Protein AF-A0A821UBN2-F1 (afdb_monomer_lite)

Structure (mmCIF, N/CA/C/O backbone):
data_AF-A0A821UBN2-F1
#
_entry.id   AF-A0A821UBN2-F1
#
loop_
_atom_site.group_PDB
_atom_site.id
_atom_site.type_symbol
_atom_site.label_atom_id
_atom_site.label_alt_id
_atom_site.label_comp_id
_atom_site.label_asym_id
_atom_site.label_entity_id
_atom_site.label_seq_id
_atom_site.pdbx_PDB_ins_code
_atom_site.Cartn_x
_atom_site.Cartn_y
_atom_site.Cartn_z
_atom_site.occupancy
_atom_site.B_iso_or_equiv
_atom_site.auth_seq_id
_atom_site.auth_comp_id
_atom_site.auth_asym_id
_atom_site.auth_atom_id
_atom_site.pdbx_PDB_model_num
ATOM 1 N N . TYR A 1 1 ? -3.348 1.747 9.091 1.00 92.06 1 TYR A N 1
ATOM 2 C CA . TYR A 1 1 ? -2.817 2.633 8.043 1.00 92.06 1 TYR A CA 1
ATOM 3 C C . TYR A 1 1 ? -1.815 3.572 8.682 1.00 92.06 1 TYR A C 1
ATOM 5 O O . TYR A 1 1 ? -2.119 4.107 9.744 1.00 92.06 1 TYR A O 1
ATOM 13 N N . ASN A 1 2 ? -0.633 3.715 8.091 1.00 94.56 2 ASN A N 1
ATOM 14 C CA . ASN A 1 2 ? 0.382 4.669 8.510 1.00 94.56 2 ASN A CA 1
ATOM 15 C C . ASN A 1 2 ? 0.427 5.822 7.487 1.00 94.56 2 ASN A C 1
ATOM 17 O O . ASN A 1 2 ? 0.835 5.602 6.347 1.00 94.56 2 ASN A O 1
ATOM 21 N N . PRO A 1 3 ? 0.013 7.046 7.860 1.00 91.19 3 PRO A N 1
ATOM 22 C CA . PRO A 1 3 ? -0.024 8.173 6.932 1.00 91.19 3 PRO A CA 1
ATOM 23 C C . PRO A 1 3 ? 1.365 8.691 6.534 1.00 91.19 3 PRO A C 1
ATOM 25 O O . PRO A 1 3 ? 1.468 9.365 5.513 1.00 91.19 3 PRO A O 1
ATOM 28 N N . GLN A 1 4 ? 2.419 8.390 7.303 1.00 93.38 4 GLN A N 1
ATOM 29 C CA . GLN A 1 4 ? 3.774 8.880 7.026 1.00 93.38 4 GLN A CA 1
ATOM 30 C C . GLN A 1 4 ? 4.398 8.190 5.811 1.00 93.38 4 GLN A C 1
ATOM 32 O O . GLN A 1 4 ? 5.033 8.842 4.989 1.00 93.38 4 GLN A O 1
ATOM 37 N N . ASP A 1 5 ? 4.205 6.876 5.692 1.00 95.19 5 ASP A N 1
ATOM 38 C CA . ASP A 1 5 ? 4.785 6.059 4.620 1.00 95.19 5 ASP A CA 1
ATOM 39 C C . ASP A 1 5 ? 3.734 5.546 3.615 1.00 95.19 5 ASP A C 1
ATOM 41 O O . ASP A 1 5 ? 4.088 5.063 2.540 1.00 95.19 5 ASP A O 1
ATOM 45 N N . GLY A 1 6 ? 2.441 5.699 3.923 1.00 95.94 6 GLY A N 1
ATOM 46 C CA . GLY A 1 6 ? 1.330 5.230 3.097 1.00 95.94 6 GLY A CA 1
ATOM 47 C C . GLY A 1 6 ? 1.045 3.731 3.224 1.00 95.94 6 GLY A C 1
ATOM 48 O O . GLY A 1 6 ? 0.273 3.201 2.432 1.00 95.94 6 GLY A O 1
ATOM 49 N N . SER A 1 7 ? 1.641 3.026 4.187 1.00 97.56 7 SER A N 1
ATOM 50 C CA . SER A 1 7 ? 1.453 1.582 4.353 1.00 97.56 7 SER A CA 1
ATOM 51 C C . SER A 1 7 ? 0.153 1.222 5.079 1.00 97.56 7 SER A C 1
ATOM 53 O O . SER A 1 7 ? -0.326 1.916 5.984 1.00 97.56 7 SER A O 1
ATOM 55 N N . ILE A 1 8 ? -0.414 0.066 4.740 1.00 98.00 8 ILE A N 1
ATOM 56 C CA . ILE A 1 8 ? -1.434 -0.605 5.555 1.00 98.00 8 ILE A CA 1
ATOM 57 C C . ILE A 1 8 ? -0.763 -1.816 6.191 1.00 98.00 8 ILE A C 1
ATOM 59 O O . ILE A 1 8 ? -0.215 -2.655 5.486 1.00 98.00 8 ILE A O 1
ATOM 63 N N . ARG A 1 9 ? -0.787 -1.893 7.524 1.00 97.94 9 ARG A N 1
ATOM 64 C CA . ARG A 1 9 ? -0.078 -2.923 8.288 1.00 97.94 9 ARG A CA 1
ATOM 65 C C . ARG A 1 9 ? -1.055 -3.827 9.020 1.00 97.94 9 ARG A C 1
ATOM 67 O O . ARG A 1 9 ? -1.983 -3.336 9.669 1.00 97.94 9 ARG A O 1
ATOM 74 N N . SER A 1 10 ? -0.824 -5.128 8.933 1.00 97.75 10 SER A N 1
ATOM 75 C CA . SER A 1 10 ? -1.543 -6.127 9.711 1.00 97.75 10 SER A CA 1
ATOM 76 C C . SER A 1 10 ? -1.179 -5.990 11.188 1.00 97.75 10 SER A C 1
ATOM 78 O O . SER A 1 10 ? -0.004 -6.010 11.552 1.00 97.75 10 SER A O 1
ATOM 80 N N . LYS A 1 11 ? -2.182 -5.885 12.067 1.00 97.19 11 LYS A N 1
ATOM 81 C CA . LYS A 1 11 ? -1.948 -5.888 13.523 1.00 97.19 11 LYS A CA 1
ATOM 82 C C . LYS A 1 11 ? -1.458 -7.242 14.043 1.00 97.19 11 LYS A C 1
ATOM 84 O O . LYS A 1 11 ? -0.873 -7.281 15.116 1.00 97.19 11 LYS A O 1
ATOM 89 N N . LEU A 1 12 ? -1.706 -8.325 13.305 1.00 97.75 12 LEU A N 1
ATOM 90 C CA . LEU A 1 12 ? -1.350 -9.680 13.724 1.00 97.75 12 LEU A CA 1
ATOM 91 C C . LEU A 1 12 ? 0.169 -9.898 13.735 1.00 97.75 12 LEU A C 1
ATOM 93 O O . LEU A 1 12 ? 0.683 -10.549 14.635 1.00 97.75 12 LEU A O 1
ATOM 97 N N . ASN A 1 13 ? 0.874 -9.373 12.732 1.00 97.62 13 ASN A N 1
ATOM 98 C CA . ASN A 1 13 ? 2.291 -9.673 12.503 1.00 97.62 13 ASN A CA 1
ATOM 99 C C . ASN A 1 13 ? 3.133 -8.455 12.077 1.00 97.62 13 ASN A C 1
ATOM 101 O O . ASN A 1 13 ? 4.316 -8.602 11.794 1.00 97.62 13 ASN A O 1
ATOM 105 N N . GLY A 1 14 ? 2.544 -7.258 12.001 1.00 97.38 14 GLY A N 1
ATOM 106 C CA . GLY A 1 14 ? 3.247 -6.025 11.636 1.00 97.38 14 GLY A CA 1
ATOM 107 C C . GLY A 1 14 ? 3.613 -5.896 10.153 1.00 97.38 14 GLY A C 1
ATOM 108 O O . GLY A 1 14 ? 4.168 -4.868 9.769 1.00 97.38 14 GLY A O 1
ATOM 109 N N . GLN A 1 15 ? 3.287 -6.895 9.328 1.00 98.31 15 GLN A N 1
ATOM 110 C CA . GLN A 1 15 ? 3.586 -6.935 7.896 1.00 98.31 15 GLN A CA 1
ATOM 111 C C . GLN A 1 15 ? 2.657 -6.032 7.075 1.00 98.31 15 GLN A C 1
ATOM 113 O O . GLN A 1 15 ? 1.586 -5.625 7.535 1.00 98.31 15 GLN A O 1
ATOM 118 N N . CYS A 1 16 ? 3.069 -5.727 5.847 1.00 98.12 16 CYS A N 1
ATOM 119 C CA . CYS A 1 16 ? 2.442 -4.744 4.979 1.00 98.12 16 CYS A CA 1
ATOM 120 C C . CYS A 1 16 ? 1.558 -5.376 3.901 1.00 98.12 16 CYS A C 1
ATOM 122 O O . CYS A 1 16 ? 1.922 -6.362 3.259 1.00 98.12 16 CYS A O 1
ATOM 124 N N . LEU A 1 17 ? 0.394 -4.762 3.685 1.00 97.88 17 LEU A N 1
ATOM 125 C CA . LEU A 1 17 ? -0.478 -5.041 2.552 1.00 97.88 17 LEU A CA 1
ATOM 126 C C . LEU A 1 17 ? 0.240 -4.647 1.257 1.00 97.88 17 LEU A C 1
ATOM 128 O O . LEU A 1 17 ? 0.680 -3.503 1.119 1.00 97.88 17 LEU A O 1
ATOM 132 N N . SER A 1 18 ? 0.340 -5.586 0.327 1.00 97.00 18 SER A N 1
ATOM 133 C CA . SER A 1 18 ? 1.219 -5.495 -0.835 1.00 97.00 18 SER A CA 1
ATOM 134 C C . SER A 1 18 ? 0.534 -6.031 -2.080 1.00 97.00 18 SER A C 1
ATOM 136 O O . SER A 1 18 ? -0.154 -7.047 -2.012 1.00 97.00 18 SER A O 1
ATOM 138 N N . ILE A 1 19 ? 0.767 -5.392 -3.224 1.00 96.69 19 ILE A N 1
ATOM 139 C CA . ILE A 1 19 ? 0.462 -5.999 -4.523 1.00 96.69 19 ILE A CA 1
ATOM 140 C C . ILE A 1 19 ? 1.553 -7.021 -4.835 1.00 96.69 19 ILE A C 1
ATOM 142 O O . ILE A 1 19 ? 2.743 -6.679 -4.839 1.00 96.69 19 ILE A O 1
ATOM 146 N N . ASP A 1 20 ? 1.146 -8.262 -5.085 1.00 96.00 20 ASP A N 1
ATOM 147 C CA . ASP A 1 20 ? 2.062 -9.351 -5.403 1.00 96.00 20 ASP A CA 1
ATOM 148 C C . ASP A 1 20 ? 2.791 -9.093 -6.726 1.00 96.00 20 ASP A C 1
ATOM 150 O O . ASP A 1 20 ? 2.189 -8.705 -7.733 1.00 96.00 20 ASP A O 1
ATOM 154 N N . SER A 1 21 ? 4.108 -9.309 -6.703 1.00 92.94 21 SER A N 1
ATOM 155 C CA . SER A 1 21 ? 4.980 -9.293 -7.878 1.00 92.94 21 SER A CA 1
ATOM 156 C C . SER A 1 21 ? 4.811 -8.058 -8.770 1.00 92.94 21 SER A C 1
ATOM 158 O O . SER A 1 21 ? 4.939 -8.151 -9.990 1.00 92.94 21 SER A O 1
ATOM 160 N N . CYS A 1 22 ? 4.508 -6.895 -8.177 1.00 92.88 22 CYS A N 1
ATOM 161 C CA . CYS A 1 22 ? 4.310 -5.645 -8.916 1.00 92.88 22 CYS A CA 1
ATOM 162 C C . CYS A 1 22 ? 3.210 -5.699 -9.991 1.00 92.88 22 CYS A C 1
ATOM 164 O O . CYS A 1 22 ? 3.224 -4.902 -10.932 1.00 92.88 22 CYS A O 1
ATOM 166 N N . SER A 1 23 ? 2.273 -6.645 -9.887 1.00 93.31 23 SER A N 1
ATOM 167 C CA . SER A 1 23 ? 1.286 -6.881 -10.935 1.00 93.31 23 SER A CA 1
ATOM 168 C C . SER A 1 23 ? 0.401 -5.654 -11.164 1.00 93.31 23 SER A C 1
ATOM 170 O O . SER A 1 23 ? -0.131 -5.059 -10.230 1.00 93.31 23 SER A O 1
ATOM 172 N N . THR A 1 24 ? 0.230 -5.276 -12.430 1.00 90.62 24 THR A N 1
ATOM 173 C CA . THR A 1 24 ? -0.642 -4.167 -12.852 1.00 90.62 24 THR A CA 1
ATOM 174 C C . THR A 1 24 ? -1.997 -4.645 -13.379 1.00 90.62 24 THR A C 1
ATOM 176 O O . THR A 1 24 ? -2.790 -3.839 -13.862 1.00 90.62 24 THR A O 1
ATOM 179 N N . SER A 1 25 ? -2.262 -5.953 -13.302 1.00 92.19 25 SER A N 1
ATOM 180 C CA . SER A 1 25 ? -3.528 -6.557 -13.717 1.00 92.19 25 SER A CA 1
ATOM 181 C C . SER A 1 25 ? -4.677 -6.124 -12.804 1.00 92.19 25 SER A C 1
ATOM 183 O O . SER A 1 25 ? -4.500 -6.000 -11.595 1.00 92.19 25 SER A O 1
ATOM 185 N N . GLU A 1 26 ? -5.878 -5.984 -13.364 1.00 90.25 26 GLU A N 1
ATOM 186 C CA . GLU A 1 26 ? -7.105 -5.734 -12.593 1.00 90.25 26 GLU A CA 1
ATOM 187 C C . GLU A 1 26 ? -7.396 -6.843 -11.567 1.00 90.25 26 GLU A C 1
ATOM 189 O O . GLU A 1 26 ? -8.008 -6.586 -10.536 1.00 90.25 26 GLU A O 1
ATOM 194 N N . ALA A 1 27 ? -6.914 -8.065 -11.818 1.00 92.06 27 ALA A N 1
ATOM 195 C CA . ALA A 1 27 ? -7.044 -9.214 -10.923 1.00 92.06 27 ALA A CA 1
ATOM 196 C C . ALA A 1 27 ? -5.752 -9.500 -10.130 1.00 92.06 27 ALA A C 1
ATOM 198 O O . ALA A 1 27 ? -5.478 -10.647 -9.778 1.00 92.06 27 ALA A O 1
ATOM 199 N N . ALA A 1 28 ? -4.913 -8.486 -9.896 1.00 93.81 28 ALA A N 1
ATOM 200 C CA . ALA A 1 28 ? -3.689 -8.651 -9.121 1.00 93.81 28 ALA A CA 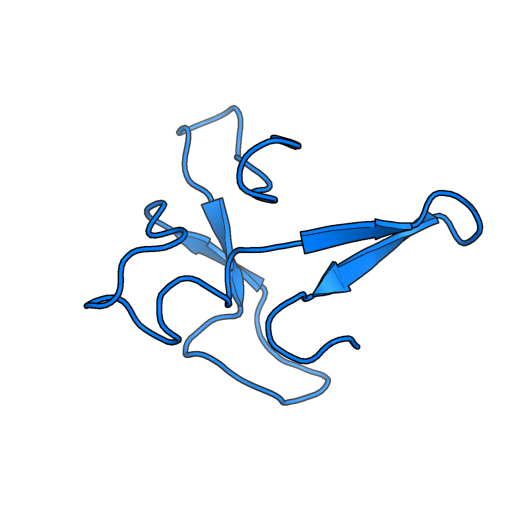1
ATOM 201 C C . ALA A 1 28 ? -3.977 -9.145 -7.693 1.00 93.81 28 ALA A C 1
ATOM 203 O O . ALA A 1 28 ? -4.889 -8.667 -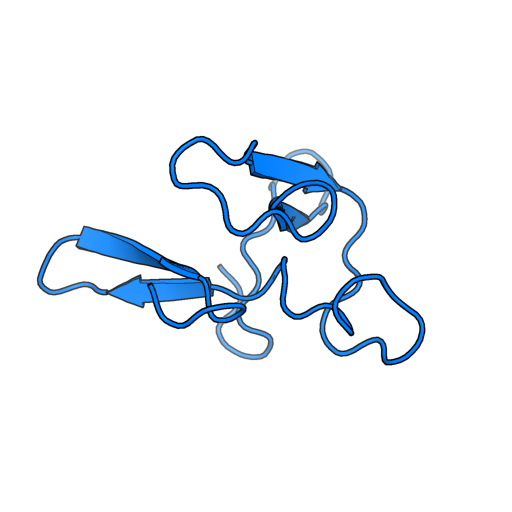7.016 1.00 93.81 28 ALA A O 1
ATOM 204 N N . ASN A 1 29 ? -3.154 -10.080 -7.211 1.00 96.75 29 ASN A N 1
ATOM 205 C CA . ASN A 1 29 ? -3.260 -10.571 -5.843 1.00 96.75 29 ASN A CA 1
ATOM 206 C C . ASN A 1 29 ? -2.785 -9.507 -4.852 1.00 96.75 29 ASN A C 1
ATOM 208 O O . ASN A 1 29 ? -1.718 -8.909 -5.019 1.00 96.75 29 ASN A O 1
ATOM 212 N N . ILE A 1 30 ? -3.554 -9.336 -3.778 1.00 96.94 30 ILE A N 1
ATOM 213 C CA . ILE A 1 30 ? -3.151 -8.556 -2.613 1.00 96.94 30 ILE A CA 1
ATOM 214 C C . ILE A 1 30 ? -2.732 -9.520 -1.510 1.00 96.94 30 ILE A C 1
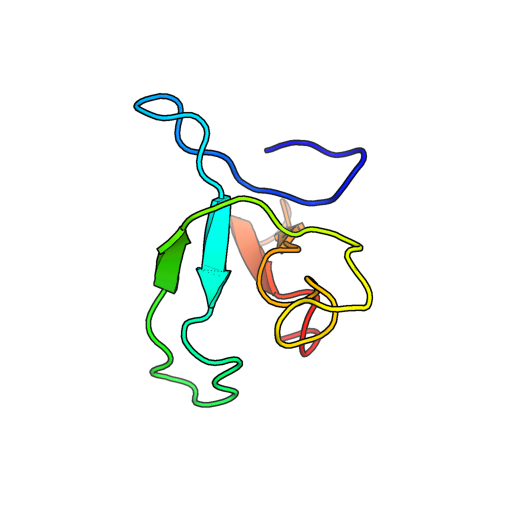ATOM 216 O O . ILE A 1 30 ? -3.506 -10.379 -1.090 1.00 96.94 30 ILE A O 1
ATOM 220 N N . VAL A 1 31 ? -1.501 -9.370 -1.038 1.00 97.44 31 VAL A N 1
ATOM 221 C CA . VAL A 1 31 ? -0.884 -10.241 -0.035 1.00 97.44 31 VAL A CA 1
ATOM 222 C C . VAL A 1 31 ? -0.397 -9.428 1.158 1.00 97.44 31 VAL A C 1
ATOM 224 O O . VAL A 1 31 ? -0.326 -8.200 1.118 1.00 97.44 31 VAL A O 1
ATOM 227 N N . VAL A 1 32 ? -0.054 -10.117 2.242 1.00 97.94 32 VAL A N 1
ATOM 228 C CA . VAL A 1 32 ? 0.633 -9.528 3.394 1.00 97.94 32 VAL A CA 1
ATOM 229 C C . VAL A 1 32 ? 2.075 -10.032 3.376 1.00 97.94 32 VAL A C 1
ATOM 231 O O . VAL A 1 32 ? 2.293 -11.241 3.374 1.00 97.94 32 VAL A O 1
ATOM 234 N N . SER A 1 33 ? 3.049 -9.123 3.325 1.00 97.00 33 SER A N 1
ATOM 235 C CA . SER A 1 33 ? 4.479 -9.451 3.236 1.00 97.00 33 SER A CA 1
ATOM 236 C C . SER A 1 33 ? 5.344 -8.468 4.031 1.00 97.00 33 SER A C 1
ATOM 238 O O . SER A 1 33 ? 4.842 -7.511 4.624 1.00 97.00 33 SER A O 1
ATOM 240 N N . GLU A 1 34 ? 6.652 -8.715 4.107 1.00 97.31 34 GLU A N 1
ATOM 241 C CA . GLU A 1 34 ? 7.581 -7.806 4.783 1.00 97.31 34 GLU A CA 1
ATOM 242 C C . GLU A 1 34 ? 7.464 -6.372 4.256 1.00 97.31 34 GLU A C 1
ATOM 244 O O . GLU A 1 34 ? 7.320 -6.131 3.058 1.00 97.31 34 GLU A O 1
ATOM 249 N N . CYS A 1 35 ? 7.508 -5.408 5.173 1.00 97.38 35 CYS A N 1
ATOM 250 C CA . CYS A 1 35 ? 7.411 -3.997 4.836 1.00 97.38 35 CYS A CA 1
ATOM 251 C C . CYS A 1 35 ? 8.728 -3.507 4.224 1.00 97.38 35 CYS A C 1
ATOM 253 O O . CYS A 1 35 ? 9.744 -3.455 4.909 1.00 97.38 35 CYS A O 1
ATOM 255 N N . GLN A 1 36 ? 8.680 -3.094 2.963 1.00 96.69 36 GLN A N 1
ATOM 256 C CA . GLN A 1 36 ? 9.809 -2.615 2.163 1.00 96.69 36 GLN A CA 1
ATOM 257 C C . GLN A 1 36 ? 9.516 -1.227 1.557 1.00 96.69 36 GLN A C 1
ATOM 259 O O . GLN A 1 36 ? 9.998 -0.872 0.484 1.00 96.69 36 GLN A O 1
ATOM 264 N N . ILE A 1 37 ? 8.676 -0.426 2.223 1.00 95.19 37 ILE A N 1
ATOM 265 C CA . ILE A 1 37 ? 8.260 0.893 1.732 1.00 95.19 37 ILE A CA 1
ATOM 266 C C . ILE A 1 37 ? 9.467 1.824 1.600 1.00 95.19 37 ILE A C 1
ATOM 268 O O . ILE A 1 37 ? 10.242 1.969 2.543 1.00 95.19 37 ILE A O 1
ATOM 272 N N . ASN A 1 38 ? 9.567 2.512 0.459 1.00 87.44 38 ASN A N 1
ATOM 273 C CA . ASN A 1 38 ? 10.665 3.422 0.110 1.00 87.44 38 ASN A CA 1
ATOM 274 C C . ASN A 1 38 ? 12.054 2.755 0.083 1.00 87.44 38 ASN A C 1
ATOM 276 O O . ASN A 1 38 ? 13.059 3.465 0.077 1.00 87.44 38 ASN A O 1
ATOM 280 N N . ASP A 1 39 ? 12.128 1.422 0.059 1.00 94.62 39 ASP A N 1
ATOM 281 C CA . ASP A 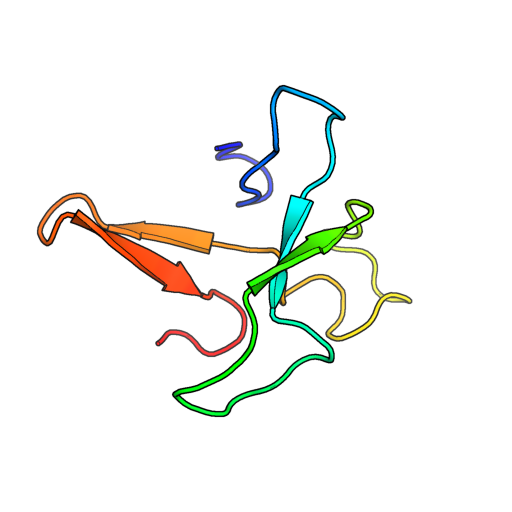1 39 ? 13.380 0.707 -0.156 1.00 94.62 39 ASP A CA 1
ATOM 282 C C . ASP A 1 39 ? 13.694 0.682 -1.664 1.00 94.62 39 ASP A C 1
ATOM 284 O O . ASP A 1 39 ? 12.969 0.043 -2.434 1.00 94.62 39 ASP A O 1
ATOM 288 N N . PRO A 1 40 ? 14.763 1.357 -2.126 1.00 91.31 40 PRO A N 1
ATOM 289 C CA . PRO A 1 40 ? 15.108 1.404 -3.545 1.00 91.31 40 PRO A CA 1
ATOM 290 C C . PRO A 1 40 ? 15.568 0.051 -4.105 1.00 91.31 40 PRO A C 1
ATOM 292 O O . PRO A 1 40 ? 15.594 -0.113 -5.324 1.00 91.31 40 PRO A O 1
ATOM 295 N N . SER A 1 41 ? 15.945 -0.895 -3.240 1.00 94.94 41 SER A N 1
ATOM 296 C CA . SER A 1 41 ? 16.381 -2.244 -3.615 1.00 94.94 41 SER A CA 1
ATOM 297 C C . SER A 1 41 ? 15.237 -3.262 -3.664 1.00 94.94 41 SER A C 1
ATOM 299 O O . SER A 1 41 ? 15.396 -4.340 -4.238 1.00 94.94 41 SER A O 1
ATOM 301 N N . ALA A 1 42 ? 14.072 -2.914 -3.115 1.00 94.19 42 ALA A N 1
ATOM 302 C CA . ALA A 1 42 ? 12.892 -3.762 -3.121 1.00 94.19 42 ALA A CA 1
ATOM 303 C C . ALA A 1 42 ? 12.189 -3.793 -4.485 1.00 94.19 42 ALA A C 1
ATOM 305 O O . ALA A 1 42 ? 12.342 -2.905 -5.333 1.00 94.19 42 ALA A O 1
ATOM 306 N N . GLN A 1 43 ? 11.338 -4.804 -4.681 1.00 90.00 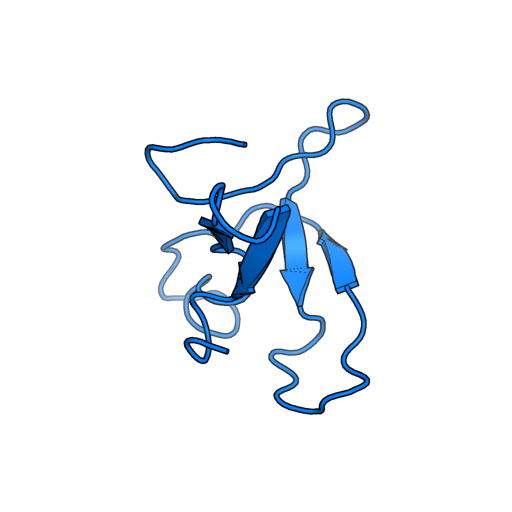43 GLN A N 1
ATOM 307 C CA . GLN A 1 43 ? 10.444 -4.843 -5.837 1.00 90.00 43 GLN A CA 1
ATOM 308 C C . GLN A 1 43 ? 9.593 -3.569 -5.897 1.00 90.00 43 GLN A C 1
ATOM 310 O O . GLN A 1 43 ? 9.130 -3.061 -4.877 1.00 90.00 43 GLN A O 1
ATOM 315 N N . CYS A 1 44 ? 9.416 -3.021 -7.103 1.00 91.19 44 CYS A N 1
ATOM 316 C CA . CYS A 1 44 ? 8.720 -1.748 -7.314 1.00 91.19 44 CYS A CA 1
ATOM 317 C C . CYS A 1 44 ? 9.257 -0.571 -6.489 1.00 91.19 44 CYS A C 1
ATOM 319 O O . CYS A 1 44 ? 8.533 0.408 -6.301 1.00 91.19 44 CYS A O 1
ATOM 321 N N . GLN A 1 45 ? 10.492 -0.646 -5.980 1.00 92.94 45 GLN A N 1
ATOM 322 C CA . GLN A 1 45 ? 11.044 0.353 -5.061 1.00 92.94 45 GLN A CA 1
ATOM 323 C C . GLN A 1 45 ? 10.138 0.557 -3.822 1.00 92.94 45 GLN A C 1
ATOM 325 O O . GLN A 1 45 ? 9.981 1.676 -3.328 1.00 92.94 45 GLN A O 1
ATOM 330 N N . GLY A 1 46 ? 9.424 -0.498 -3.398 1.00 93.69 46 GLY A N 1
ATOM 331 C CA . GLY A 1 46 ? 8.465 -0.470 -2.289 1.00 93.69 46 GLY A CA 1
ATOM 332 C C . GLY A 1 46 ? 7.112 0.189 -2.590 1.00 93.69 46 GLY A C 1
ATOM 333 O O . GLY A 1 46 ? 6.244 0.242 -1.715 1.00 93.69 46 GLY A O 1
ATOM 334 N N . LYS A 1 47 ? 6.888 0.697 -3.811 1.00 93.75 47 LYS A N 1
ATOM 335 C CA . LYS A 1 47 ? 5.647 1.413 -4.177 1.00 93.75 47 LYS A CA 1
ATOM 336 C C . LYS A 1 47 ? 4.412 0.514 -4.221 1.00 93.75 47 LYS A C 1
ATOM 338 O O . LYS A 1 47 ? 3.300 1.001 -4.037 1.00 93.75 47 LYS A O 1
ATOM 343 N N . ASN A 1 48 ? 4.593 -0.793 -4.412 1.00 95.44 48 ASN A N 1
ATOM 344 C CA . ASN A 1 48 ? 3.522 -1.796 -4.387 1.00 95.44 48 ASN A CA 1
ATOM 345 C C . ASN A 1 48 ? 2.879 -1.978 -2.998 1.00 95.44 48 ASN A C 1
ATOM 347 O O . ASN A 1 48 ? 1.896 -2.706 -2.874 1.00 95.44 48 ASN A O 1
ATOM 351 N N . GLN A 1 49 ? 3.420 -1.325 -1.967 1.00 96.56 49 GLN A N 1
ATOM 352 C CA . GLN A 1 49 ? 2.925 -1.364 -0.588 1.00 96.56 49 GLN A CA 1
ATOM 353 C C . GLN A 1 49 ? 2.406 -0.003 -0.100 1.00 96.56 49 GLN A C 1
ATOM 355 O O . GLN A 1 49 ? 2.115 0.170 1.088 1.00 96.56 49 GLN A O 1
ATOM 360 N N . GLN A 1 50 ? 2.317 0.980 -1.000 1.00 96.19 50 GLN A N 1
ATOM 361 C CA . GLN A 1 50 ? 1.855 2.326 -0.689 1.00 96.19 50 GLN A CA 1
ATOM 362 C C . GLN A 1 50 ? 0.430 2.535 -1.187 1.00 96.19 50 GLN A C 1
ATOM 364 O O . GLN A 1 50 ? 0.113 2.315 -2.357 1.00 96.19 50 GLN A O 1
ATOM 369 N N . TRP A 1 51 ? -0.418 3.022 -0.289 1.00 95.62 51 TRP A N 1
ATOM 370 C CA . TRP A 1 51 ? -1.854 3.126 -0.482 1.00 95.62 51 TRP A CA 1
ATOM 371 C C . TRP A 1 51 ? -2.353 4.521 -0.111 1.00 95.62 51 TRP A C 1
ATOM 373 O O . TRP A 1 51 ? -1.830 5.193 0.785 1.00 95.62 51 TRP A O 1
ATOM 383 N N . THR A 1 52 ? -3.397 4.961 -0.796 1.00 94.19 52 THR A N 1
ATOM 384 C CA . THR A 1 52 ? -4.170 6.147 -0.438 1.00 94.19 52 THR A CA 1
ATOM 385 C C . THR A 1 52 ? -5.571 5.698 -0.070 1.00 94.19 52 THR A C 1
ATOM 387 O O . THR A 1 52 ? -6.221 5.001 -0.840 1.00 94.19 52 THR A O 1
ATOM 390 N N . ILE A 1 53 ? -6.036 6.090 1.111 1.00 93.75 53 ILE A N 1
ATOM 391 C CA . ILE A 1 53 ? -7.430 5.884 1.497 1.00 93.75 53 ILE A CA 1
ATOM 392 C C . ILE A 1 53 ? -8.210 7.080 0.971 1.00 93.75 53 ILE A C 1
ATOM 394 O O . ILE A 1 53 ? -7.988 8.203 1.429 1.00 93.75 53 ILE A O 1
ATOM 398 N N . ASN A 1 54 ? -9.096 6.841 0.011 1.00 91.75 54 ASN A N 1
ATOM 399 C CA . ASN A 1 54 ? -10.050 7.841 -0.422 1.00 91.75 54 ASN A CA 1
ATOM 400 C C . ASN A 1 54 ? -11.307 7.728 0.445 1.00 91.75 54 ASN A C 1
ATOM 402 O O . ASN A 1 54 ? -12.009 6.721 0.442 1.00 91.75 54 ASN A O 1
ATOM 406 N N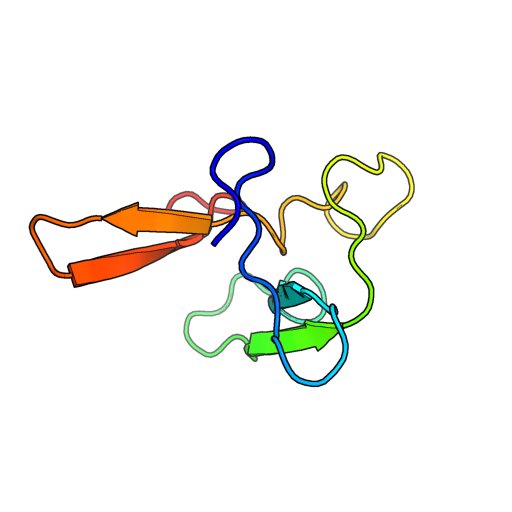 . THR A 1 55 ? -11.585 8.762 1.232 1.00 93.19 55 THR A N 1
ATOM 407 C CA . THR A 1 55 ? -12.728 8.761 2.149 1.00 93.19 55 THR A CA 1
ATOM 408 C C . THR A 1 55 ? -14.039 9.159 1.479 1.00 93.19 55 THR A C 1
ATOM 410 O O . THR A 1 55 ? -15.090 8.902 2.061 1.00 93.19 55 THR A O 1
ATOM 413 N N . SER A 1 56 ? -14.012 9.761 0.282 1.00 96.06 56 SER A N 1
ATOM 414 C CA . SER A 1 56 ? -15.236 10.195 -0.405 1.00 96.06 56 SER A CA 1
ATOM 415 C C . SER A 1 56 ? -16.017 9.021 -0.995 1.00 96.06 56 SER A C 1
ATOM 417 O O . SER A 1 56 ? -17.237 8.969 -0.859 1.00 96.06 56 SER A O 1
ATOM 419 N N . ASP A 1 57 ? -15.312 8.061 -1.592 1.00 95.94 57 ASP A N 1
ATOM 420 C CA . ASP A 1 57 ? -15.869 6.836 -2.177 1.00 95.94 57 ASP A CA 1
ATOM 421 C C . ASP A 1 57 ? -15.534 5.572 -1.366 1.00 95.94 57 ASP A C 1
ATOM 423 O O . ASP A 1 57 ? -15.912 4.470 -1.754 1.00 95.94 57 ASP A O 1
ATOM 427 N N . GLN A 1 58 ? -14.863 5.736 -0.219 1.00 95.12 58 GLN A N 1
ATOM 428 C CA . GLN A 1 58 ? -14.458 4.658 0.691 1.00 95.12 58 GLN A CA 1
ATOM 429 C C . GLN A 1 58 ? -13.540 3.609 0.036 1.00 95.12 58 GLN A C 1
ATOM 431 O O . GLN A 1 58 ? -13.529 2.446 0.445 1.00 95.12 58 GLN A O 1
ATOM 436 N N . SER A 1 59 ? -12.745 4.009 -0.960 1.00 93.81 59 SER A N 1
ATOM 437 C CA . SER A 1 59 ? -11.795 3.131 -1.646 1.00 93.81 59 SER A CA 1
ATOM 438 C C . SER A 1 59 ? -10.375 3.184 -1.064 1.00 93.81 59 SER A C 1
ATOM 440 O O . SER A 1 59 ? -9.960 4.134 -0.390 1.00 93.81 59 SER A O 1
ATOM 442 N N . VAL A 1 60 ? -9.601 2.130 -1.340 1.00 93.88 60 VAL A N 1
ATOM 443 C CA . VAL A 1 60 ? -8.155 2.069 -1.092 1.00 93.88 60 VAL A CA 1
ATOM 444 C C . VAL A 1 60 ? -7.456 1.978 -2.444 1.00 93.88 60 VAL A C 1
ATOM 446 O O . VAL A 1 60 ? -7.571 0.972 -3.134 1.00 93.88 60 VAL A O 1
ATOM 449 N N . VAL A 1 61 ? -6.739 3.037 -2.810 1.00 93.44 61 VAL A N 1
ATOM 450 C CA . VAL A 1 61 ? -6.134 3.226 -4.135 1.00 93.44 61 VAL A CA 1
ATOM 451 C C . VAL A 1 61 ? -4.637 2.965 -4.058 1.00 93.44 61 VAL A C 1
ATOM 453 O O . VAL A 1 61 ? -3.962 3.450 -3.140 1.00 93.44 61 VAL A O 1
ATOM 456 N N . SER A 1 62 ? -4.093 2.215 -5.014 1.00 92.75 62 SER A N 1
ATOM 457 C CA . SER A 1 62 ? -2.658 1.941 -5.039 1.00 92.75 62 SER A CA 1
ATOM 458 C C . SER A 1 62 ? -1.873 3.164 -5.505 1.00 92.75 62 SER A C 1
ATOM 460 O O . SER A 1 62 ? -2.152 3.743 -6.556 1.00 92.75 62 SER A O 1
ATOM 462 N N . ARG A 1 63 ? -0.807 3.528 -4.782 1.00 91.50 63 ARG A N 1
ATOM 463 C CA . ARG A 1 63 ? 0.147 4.554 -5.244 1.00 91.50 63 ARG A CA 1
ATOM 464 C C . ARG A 1 63 ? 1.160 4.018 -6.255 1.00 91.50 63 ARG A C 1
ATOM 466 O O . ARG A 1 63 ? 1.896 4.811 -6.833 1.00 91.50 63 ARG A O 1
ATOM 473 N N . MET A 1 64 ? 1.194 2.703 -6.488 1.00 89.69 64 MET A N 1
ATOM 474 C CA . MET A 1 64 ? 2.051 2.098 -7.509 1.00 89.69 64 MET A CA 1
ATOM 475 C C . MET A 1 64 ? 1.645 2.560 -8.911 1.00 89.69 64 MET A C 1
ATOM 477 O O . MET A 1 64 ? 2.506 2.957 -9.691 1.00 89.69 64 MET A O 1
ATOM 481 N N . ASN A 1 65 ? 0.336 2.556 -9.192 1.00 76.25 65 ASN A N 1
ATOM 482 C CA . ASN A 1 65 ? -0.214 2.854 -10.519 1.00 76.25 65 ASN A CA 1
ATOM 483 C C . ASN A 1 65 ? -1.246 3.996 -10.527 1.00 76.25 65 ASN A C 1
ATOM 485 O O . ASN A 1 65 ? -1.723 4.361 -11.599 1.00 76.25 65 ASN A O 1
ATOM 489 N N . GLY A 1 66 ? -1.607 4.557 -9.364 1.00 61.53 66 GLY A N 1
ATOM 490 C CA . GLY A 1 66 ? -2.578 5.654 -9.263 1.00 61.53 66 GLY A CA 1
ATOM 491 C C . GLY A 1 66 ? -4.008 5.269 -9.658 1.00 61.53 66 GLY A C 1
ATOM 492 O O . GLY A 1 66 ? -4.797 6.151 -9.990 1.00 61.53 66 GLY A O 1
ATOM 493 N N . LYS A 1 67 ? -4.308 3.967 -9.656 1.00 54.72 67 LYS A N 1
ATOM 494 C CA . LYS A 1 67 ? -5.618 3.373 -9.922 1.00 54.72 67 LYS A CA 1
ATOM 495 C C . LYS A 1 67 ? -6.059 2.542 -8.726 1.00 54.72 67 LYS A C 1
ATOM 497 O O . LYS A 1 67 ? -5.169 2.034 -7.997 1.00 54.72 67 LYS A O 1
#

Foldseek 3Di:
DDPVQQFDADPVPRFTFFFPQLDPDPPTDTDTHHQQGCCCPDRLSNQRRHWDQDPVVRDIAGSSVRD

Sequence (67 aa):
YNPQDGSIRSKLNGQCLSIDSCSTSEAANIVVSECQINDPSAQCQGKNQQWTINTSDQSVVSRMNGK

InterPro domains:
  IPR035992 Ricin B-like lectins [SSF50370] (4-67)

Radius of gyration: 11.26 Å; chains: 1; bounding box: 32×21×27 Å

pLDDT: mean 93.34, std 7.05, range [54.72, 98.31]

Secondary structure (DSSP, 8-state):
--TTT---B-TTT-PEEEEGGG--STTPPEEEE---TT-TTSGGGGGGG-EEEETTTTEEEETTT--

Organism: NCBI:txid392032